Protein AF-A0A2A4TBT4-F1 (afdb_monomer_lite)

Structure (mmCIF, N/CA/C/O backbone):
data_AF-A0A2A4TBT4-F1
#
_entry.id   AF-A0A2A4TBT4-F1
#
loop_
_atom_site.group_PDB
_atom_site.id
_atom_site.type_symbol
_atom_site.label_atom_id
_atom_site.label_alt_id
_atom_site.label_comp_id
_atom_site.label_asym_id
_atom_site.label_entity_id
_atom_site.label_seq_id
_atom_site.pdbx_PDB_ins_code
_atom_site.Cartn_x
_atom_site.Cartn_y
_atom_site.Cartn_z
_atom_site.occupancy
_atom_site.B_iso_or_equiv
_atom_site.auth_seq_id
_atom_site.auth_comp_id
_atom_site.auth_asym_id
_atom_site.auth_atom_id
_atom_site.pdbx_PDB_model_num
ATOM 1 N N . MET A 1 1 ? 31.708 13.823 -0.805 1.00 47.06 1 MET A N 1
ATOM 2 C CA . MET A 1 1 ? 30.292 14.167 -1.058 1.00 47.06 1 MET A CA 1
ATOM 3 C C . MET A 1 1 ? 30.051 13.763 -2.499 1.00 47.06 1 MET A C 1
ATOM 5 O O . MET A 1 1 ? 30.718 14.312 -3.355 1.00 47.06 1 MET A O 1
ATOM 9 N N . THR A 1 2 ? 29.400 12.648 -2.788 1.00 43.03 2 THR A N 1
ATOM 10 C CA . THR A 1 2 ? 27.969 12.398 -2.578 1.00 43.03 2 THR A CA 1
ATOM 11 C C . THR A 1 2 ? 27.771 10.935 -2.182 1.00 43.03 2 THR A C 1
ATOM 13 O O . THR A 1 2 ? 28.286 10.043 -2.849 1.00 43.03 2 THR A O 1
ATOM 16 N N . MET A 1 3 ? 27.048 10.690 -1.087 1.00 43.62 3 MET A N 1
ATOM 17 C CA . MET A 1 3 ? 26.460 9.377 -0.834 1.00 43.62 3 MET A CA 1
ATOM 18 C C . MET A 1 3 ? 25.482 9.125 -1.980 1.00 43.62 3 MET A C 1
ATOM 20 O O . MET A 1 3 ? 24.504 9.855 -2.128 1.00 43.62 3 MET A O 1
ATOM 24 N N . GLY A 1 4 ? 25.793 8.158 -2.842 1.00 39.47 4 GLY A N 1
ATOM 25 C CA . GLY A 1 4 ? 24.782 7.591 -3.715 1.00 39.47 4 GLY A CA 1
ATOM 26 C C . GLY A 1 4 ? 23.736 6.990 -2.796 1.00 39.47 4 GLY A C 1
ATOM 27 O O . GLY A 1 4 ? 24.058 6.089 -2.027 1.00 39.47 4 GLY A O 1
ATOM 28 N N . ASN A 1 5 ? 22.526 7.544 -2.811 1.00 41.44 5 ASN A N 1
ATOM 29 C CA . ASN A 1 5 ? 21.376 6.893 -2.211 1.00 41.44 5 ASN A CA 1
ATOM 30 C C . ASN A 1 5 ? 21.239 5.544 -2.917 1.00 41.44 5 ASN A C 1
ATOM 32 O O . ASN A 1 5 ? 20.629 5.462 -3.983 1.00 41.44 5 ASN A O 1
ATOM 36 N N . GLU A 1 6 ? 21.849 4.499 -2.358 1.00 41.72 6 GLU A N 1
ATOM 37 C CA . GLU A 1 6 ? 21.469 3.129 -2.643 1.00 41.72 6 GLU A CA 1
ATOM 38 C C . GLU A 1 6 ? 19.983 3.071 -2.324 1.00 41.72 6 GLU A C 1
ATOM 40 O O . GLU A 1 6 ? 19.571 3.088 -1.163 1.00 41.72 6 GLU A O 1
ATOM 45 N N . ILE A 1 7 ? 19.162 3.110 -3.373 1.00 46.47 7 ILE A N 1
ATOM 46 C CA . ILE A 1 7 ? 17.746 2.815 -3.271 1.00 46.47 7 ILE A CA 1
ATOM 47 C C . ILE A 1 7 ? 17.708 1.352 -2.869 1.00 46.47 7 ILE A C 1
ATOM 49 O O . ILE A 1 7 ? 17.789 0.447 -3.699 1.00 46.47 7 ILE A O 1
ATOM 53 N N . THR A 1 8 ? 17.692 1.135 -1.559 1.00 41.72 8 THR A N 1
ATOM 54 C CA . THR A 1 8 ? 17.573 -0.174 -0.959 1.00 41.72 8 THR A CA 1
ATOM 55 C C . THR A 1 8 ? 16.185 -0.649 -1.355 1.00 41.72 8 THR A C 1
ATOM 57 O O . THR A 1 8 ? 15.183 -0.296 -0.737 1.00 41.72 8 THR A O 1
ATOM 60 N N . THR A 1 9 ? 16.114 -1.389 -2.459 1.00 47.47 9 THR A N 1
ATOM 61 C CA . THR A 1 9 ? 14.931 -2.152 -2.852 1.00 47.47 9 THR A CA 1
ATOM 62 C C . THR A 1 9 ? 14.867 -3.331 -1.888 1.00 47.47 9 THR A C 1
ATOM 64 O O . THR A 1 9 ? 15.202 -4.463 -2.206 1.00 47.47 9 THR A O 1
ATOM 67 N N . ILE A 1 10 ? 14.566 -3.027 -0.633 1.00 55.50 10 ILE A N 1
ATOM 68 C CA . ILE A 1 10 ? 14.061 -3.980 0.341 1.00 55.50 10 ILE A CA 1
ATOM 69 C C . ILE A 1 10 ? 12.598 -4.097 -0.133 1.00 55.50 10 ILE A C 1
ATOM 71 O O . ILE A 1 10 ? 11.942 -3.068 -0.204 1.00 55.50 10 ILE A O 1
ATOM 75 N N . SER A 1 11 ? 11.994 -5.208 -0.534 1.00 55.00 11 SER A N 1
ATOM 76 C CA . SER A 1 11 ? 11.955 -6.505 0.126 1.00 55.00 11 SER A CA 1
ATOM 77 C C . SER A 1 11 ? 11.622 -7.621 -0.857 1.00 55.00 11 SER A C 1
ATOM 79 O O . SER A 1 11 ? 10.830 -7.465 -1.785 1.00 55.00 11 SER A O 1
ATOM 81 N N . THR A 1 12 ? 12.156 -8.794 -0.549 1.00 60.00 12 THR A N 1
ATOM 82 C CA . THR A 1 12 ? 11.652 -10.109 -0.939 1.00 60.00 12 THR A CA 1
ATOM 83 C C . THR A 1 12 ? 10.279 -10.354 -0.307 1.00 60.00 12 THR A C 1
ATOM 85 O O . THR A 1 12 ? 10.175 -11.092 0.661 1.00 60.00 12 THR A O 1
ATOM 88 N N . VAL A 1 13 ? 9.235 -9.727 -0.848 1.00 73.44 13 VAL A N 1
ATOM 89 C CA . VAL A 1 13 ? 7.852 -9.987 -0.433 1.00 73.44 13 VAL A CA 1
ATOM 90 C C . VAL A 1 13 ? 7.399 -11.306 -1.044 1.00 73.44 13 VAL A C 1
ATOM 92 O O . VAL A 1 13 ? 7.411 -11.445 -2.267 1.00 73.44 13 VAL A O 1
ATOM 95 N N . LYS A 1 14 ? 7.067 -12.292 -0.206 1.00 75.81 14 LYS A N 1
ATOM 96 C CA . LYS A 1 14 ? 6.808 -13.675 -0.642 1.00 75.81 14 LYS A CA 1
ATOM 97 C C . LYS A 1 14 ? 5.328 -14.002 -0.824 1.00 75.81 14 LYS A C 1
ATOM 99 O O . LYS A 1 14 ? 5.022 -14.941 -1.556 1.00 75.81 14 LYS A O 1
ATOM 104 N N . ASN A 1 15 ? 4.428 -13.289 -0.144 1.00 86.56 15 ASN A N 1
ATOM 105 C CA . ASN A 1 15 ? 2.992 -13.579 -0.129 1.00 86.56 15 ASN A CA 1
ATOM 106 C C . ASN A 1 15 ? 2.142 -12.347 0.245 1.00 86.56 15 ASN A C 1
ATOM 108 O O . ASN A 1 15 ? 2.678 -11.286 0.573 1.00 86.56 15 ASN A O 1
ATOM 112 N N . ARG A 1 16 ? 0.812 -12.506 0.199 1.00 87.88 16 ARG A N 1
ATOM 113 C CA . ARG A 1 16 ? -0.173 -11.470 0.542 1.00 87.88 16 ARG A CA 1
ATOM 114 C C . ARG A 1 16 ? -0.027 -10.935 1.964 1.00 87.88 16 ARG A C 1
ATOM 116 O O . ARG A 1 16 ? -0.092 -9.726 2.154 1.00 87.88 16 ARG A O 1
ATOM 123 N N . ASP A 1 17 ? 0.174 -11.806 2.949 1.00 89.12 17 ASP A N 1
ATOM 124 C CA . ASP A 1 17 ? 0.267 -11.398 4.358 1.00 89.12 17 ASP A CA 1
ATOM 125 C C . ASP A 1 17 ? 1.441 -10.439 4.581 1.00 89.12 17 ASP A C 1
ATOM 127 O O . ASP A 1 17 ? 1.327 -9.456 5.311 1.00 89.12 17 ASP A O 1
ATOM 131 N N . GLU A 1 18 ? 2.558 -10.677 3.892 1.00 87.12 18 GLU A N 1
ATOM 132 C CA . GLU A 1 18 ? 3.712 -9.784 3.918 1.00 87.12 18 GLU A CA 1
ATOM 133 C C . GLU A 1 18 ? 3.430 -8.455 3.194 1.00 87.12 18 GLU A C 1
ATOM 135 O O . GLU A 1 18 ? 3.869 -7.408 3.667 1.00 87.12 18 GLU A O 1
ATOM 140 N N . ILE A 1 19 ? 2.646 -8.455 2.104 1.00 89.06 19 ILE A N 1
ATOM 141 C CA . ILE A 1 19 ? 2.164 -7.210 1.472 1.00 89.06 19 ILE A CA 1
ATOM 142 C C . ILE A 1 19 ? 1.307 -6.416 2.454 1.00 89.06 19 ILE A C 1
ATOM 144 O O . ILE A 1 19 ? 1.539 -5.221 2.628 1.00 89.06 19 ILE A O 1
ATOM 148 N N . SER A 1 20 ? 0.332 -7.079 3.080 1.00 88.25 20 SER A N 1
ATOM 149 C CA . SER A 1 20 ? -0.595 -6.464 4.027 1.00 88.25 20 SER A CA 1
ATOM 150 C C . SER A 1 20 ? 0.163 -5.831 5.189 1.00 88.25 20 SER A C 1
ATOM 152 O O . SER A 1 20 ? 0.039 -4.630 5.431 1.00 88.25 20 SER A O 1
ATOM 154 N N . PHE A 1 21 ? 1.063 -6.592 5.817 1.00 89.00 21 PHE A N 1
ATOM 155 C CA . PHE A 1 21 ? 1.909 -6.099 6.898 1.00 89.00 21 PHE A CA 1
ATOM 156 C C . PHE A 1 21 ? 2.729 -4.867 6.493 1.00 89.00 21 PHE A C 1
ATOM 158 O O . PHE A 1 21 ? 2.770 -3.880 7.226 1.00 89.00 21 PHE A O 1
ATOM 165 N N . GLU A 1 22 ? 3.373 -4.897 5.326 1.00 86.88 22 GLU A N 1
ATOM 166 C CA . GLU A 1 22 ? 4.226 -3.801 4.862 1.00 86.88 22 GLU A CA 1
ATOM 167 C C . GLU A 1 22 ? 3.437 -2.552 4.461 1.00 86.88 22 GLU A C 1
ATOM 169 O O . GLU A 1 22 ? 3.850 -1.439 4.795 1.00 86.88 22 GLU A O 1
ATOM 174 N N . ALA A 1 23 ? 2.297 -2.715 3.787 1.00 85.88 23 ALA A N 1
ATOM 175 C CA . ALA A 1 23 ? 1.419 -1.606 3.432 1.00 85.88 23 ALA A CA 1
ATOM 176 C C . ALA A 1 23 ? 0.839 -0.944 4.690 1.00 85.88 23 ALA A C 1
ATOM 178 O O . ALA A 1 23 ? 0.968 0.270 4.852 1.00 85.88 23 ALA A O 1
ATOM 179 N N . ILE A 1 24 ? 0.288 -1.740 5.615 1.00 86.31 24 ILE A N 1
ATOM 180 C CA . ILE A 1 24 ? -0.262 -1.254 6.887 1.00 86.31 24 ILE A CA 1
ATOM 181 C C . ILE A 1 24 ? 0.823 -0.554 7.699 1.00 86.31 24 ILE A C 1
ATOM 183 O O . ILE A 1 24 ? 0.617 0.561 8.159 1.00 86.31 24 ILE A O 1
ATOM 187 N N . LYS A 1 25 ? 2.007 -1.156 7.844 1.00 86.38 25 LYS A N 1
ATOM 188 C CA . LYS A 1 25 ? 3.116 -0.531 8.573 1.00 86.38 25 LYS A CA 1
ATOM 189 C C . LYS A 1 25 ? 3.475 0.835 7.995 1.00 86.38 25 LYS A C 1
ATOM 191 O O . LYS A 1 25 ? 3.687 1.775 8.754 1.00 86.38 25 LYS A O 1
ATOM 196 N N . LYS A 1 26 ? 3.518 0.959 6.663 1.00 84.75 26 LYS A N 1
ATOM 197 C CA . LYS A 1 26 ? 3.744 2.257 6.023 1.00 84.75 26 LYS A CA 1
ATOM 198 C C . LYS A 1 26 ? 2.640 3.243 6.353 1.00 84.75 26 LYS A C 1
ATOM 200 O O . LYS A 1 26 ? 2.960 4.362 6.709 1.00 84.75 26 LYS A O 1
ATOM 205 N N . LEU A 1 27 ? 1.380 2.841 6.310 1.00 82.12 27 LEU A N 1
ATOM 206 C CA . LEU A 1 27 ? 0.278 3.711 6.714 1.00 82.12 27 LEU A CA 1
ATOM 207 C C . LEU A 1 27 ? 0.423 4.203 8.164 1.00 82.12 27 LEU A C 1
AT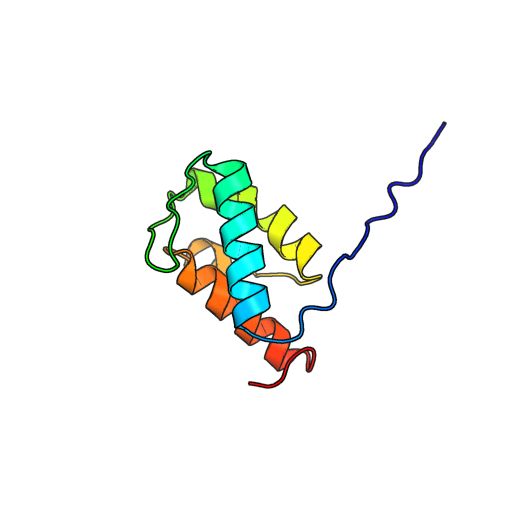OM 209 O O . LEU A 1 27 ? 0.353 5.408 8.384 1.00 82.12 27 LEU A O 1
ATOM 213 N N . LYS A 1 28 ? 0.734 3.312 9.114 1.00 84.06 28 LYS A N 1
ATOM 214 C CA . LYS A 1 28 ? 0.943 3.667 10.533 1.00 84.06 28 LYS A CA 1
ATOM 215 C C . LYS A 1 28 ? 2.078 4.674 10.730 1.00 84.06 28 LYS A C 1
ATOM 217 O O . LYS A 1 28 ? 1.927 5.641 11.472 1.00 84.06 28 LYS A O 1
ATOM 222 N N . ASP A 1 29 ? 3.192 4.490 10.013 1.00 82.19 29 ASP A N 1
ATOM 223 C CA . ASP A 1 2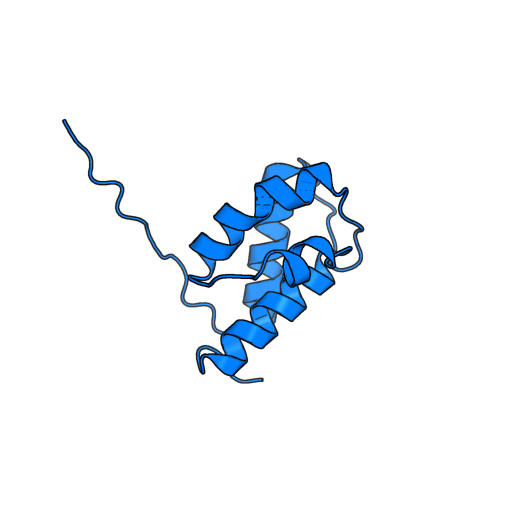9 ? 4.334 5.417 10.053 1.00 82.19 29 ASP A CA 1
ATOM 224 C C . ASP A 1 29 ? 3.942 6.849 9.616 1.00 82.19 29 ASP A C 1
ATOM 226 O O . ASP A 1 29 ? 4.580 7.814 10.040 1.00 82.19 29 ASP A O 1
ATOM 230 N N . PHE A 1 30 ? 2.923 7.000 8.761 1.00 75.88 30 PHE A N 1
ATOM 231 C CA . PHE A 1 30 ? 2.486 8.290 8.214 1.00 75.88 30 PHE A CA 1
ATOM 232 C C . PHE A 1 30 ? 1.356 8.949 9.010 1.00 75.88 30 PHE A C 1
ATOM 234 O O . PHE A 1 30 ? 1.386 10.164 9.197 1.00 75.88 30 PHE A O 1
ATOM 241 N N . THR A 1 31 ? 0.368 8.179 9.466 1.00 73.56 31 THR A N 1
ATOM 242 C CA . THR A 1 31 ? -0.815 8.710 10.166 1.00 73.56 31 THR A CA 1
ATOM 243 C C . THR A 1 31 ? -0.608 8.850 11.676 1.00 73.56 31 THR A C 1
ATOM 245 O O . THR A 1 31 ? -1.429 9.480 12.339 1.00 73.56 31 THR A O 1
ATOM 248 N N . LEU A 1 32 ? 0.475 8.280 12.232 1.00 73.00 32 LEU A N 1
ATOM 249 C CA . LEU A 1 32 ? 0.696 8.121 13.681 1.00 73.00 32 LEU A CA 1
ATOM 250 C C . LEU A 1 32 ? -0.427 7.331 14.383 1.00 73.00 32 LEU A C 1
ATOM 252 O O . LEU A 1 32 ? -0.561 7.407 15.605 1.00 73.00 32 LEU A O 1
ATOM 256 N N . ASP A 1 33 ? -1.227 6.589 13.616 1.00 76.88 33 ASP A N 1
ATOM 257 C CA . ASP A 1 33 ? -2.311 5.754 14.116 1.00 76.88 33 ASP A CA 1
ATOM 258 C C . ASP A 1 33 ? -1.851 4.294 14.157 1.00 76.88 33 ASP A C 1
ATOM 260 O O . ASP A 1 33 ? -1.616 3.665 13.123 1.00 76.88 33 ASP A O 1
ATOM 264 N N . ASP A 1 34 ? -1.709 3.756 15.367 1.00 76.50 34 ASP A N 1
ATOM 265 C CA . ASP A 1 34 ? -1.269 2.380 15.588 1.00 76.50 34 ASP A CA 1
ATOM 266 C C . ASP A 1 34 ? -2.369 1.339 15.305 1.00 76.50 34 ASP A C 1
ATOM 268 O O . ASP A 1 34 ? -2.051 0.150 15.184 1.00 76.50 34 ASP A O 1
ATOM 272 N N . ASP A 1 35 ? -3.627 1.754 15.117 1.00 81.50 35 ASP A N 1
ATOM 273 C CA . ASP A 1 35 ? -4.807 0.884 15.000 1.00 81.50 35 ASP A CA 1
ATOM 274 C C . ASP A 1 35 ? -5.373 0.798 13.566 1.00 81.50 35 ASP A C 1
ATOM 276 O O . ASP A 1 35 ? -6.539 0.463 13.350 1.00 81.50 35 ASP A O 1
ATOM 280 N N . ILE A 1 36 ? -4.534 1.029 12.551 1.00 83.44 36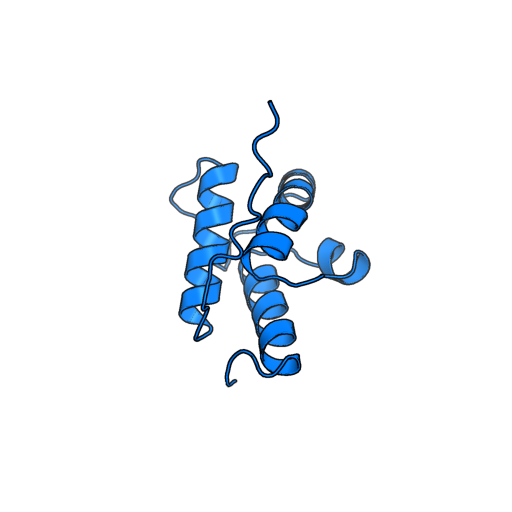 ILE A N 1
ATOM 281 C CA . ILE A 1 36 ? -4.922 0.839 11.144 1.00 83.44 36 ILE A CA 1
ATOM 282 C C . ILE A 1 36 ? -5.138 -0.643 10.802 1.00 83.44 36 ILE A C 1
ATOM 284 O O . ILE A 1 36 ? -4.230 -1.468 10.960 1.00 83.44 36 ILE A O 1
ATOM 288 N N . ASP A 1 37 ? -6.314 -0.934 10.244 1.00 87.31 37 ASP A N 1
ATOM 289 C CA . ASP A 1 37 ? -6.738 -2.219 9.683 1.00 87.31 37 ASP A CA 1
ATOM 290 C C . ASP A 1 37 ? -6.942 -2.111 8.155 1.00 87.31 37 ASP A C 1
ATOM 292 O O . ASP A 1 37 ? -7.048 -1.011 7.608 1.00 87.31 37 ASP A O 1
ATOM 296 N N . GLU A 1 38 ? -7.033 -3.239 7.436 1.00 86.06 38 GLU A N 1
ATOM 297 C CA . GLU A 1 38 ? -7.331 -3.239 5.992 1.00 86.06 38 GLU A CA 1
ATOM 298 C C . GLU A 1 38 ? -8.665 -2.531 5.663 1.00 86.06 38 GLU A C 1
ATOM 300 O O . GLU A 1 38 ? -8.817 -1.952 4.587 1.00 86.06 38 GLU A O 1
ATOM 305 N N . SER A 1 39 ? -9.630 -2.535 6.585 1.00 87.62 39 SER A N 1
ATOM 306 C CA . SER A 1 39 ? -10.927 -1.868 6.411 1.00 87.62 39 SER A CA 1
ATOM 307 C C . SER A 1 39 ? -10.905 -0.347 6.628 1.00 87.62 39 SER A C 1
ATOM 309 O O . SER A 1 39 ? -11.895 0.321 6.313 1.00 87.62 39 SER A O 1
ATOM 311 N N . THR A 1 40 ? -9.802 0.217 7.133 1.00 86.38 40 THR A N 1
ATOM 312 C CA . THR A 1 40 ? -9.681 1.654 7.402 1.00 86.38 40 THR A CA 1
ATOM 313 C C . THR A 1 40 ? -9.796 2.460 6.106 1.00 86.38 40 THR A C 1
ATOM 315 O O . THR A 1 40 ? -9.088 2.202 5.128 1.00 86.38 40 THR A O 1
ATOM 318 N N . LEU A 1 41 ? -10.700 3.446 6.105 1.00 85.31 41 LEU A N 1
ATOM 319 C CA . LEU A 1 41 ? -10.838 4.425 5.027 1.00 85.31 41 LEU A CA 1
ATOM 320 C C . LEU A 1 41 ? -9.676 5.416 5.070 1.00 85.31 41 LEU A C 1
ATOM 322 O O . LEU A 1 41 ? -9.305 5.884 6.142 1.00 85.31 41 LEU A O 1
ATOM 326 N N . ILE A 1 42 ? -9.142 5.757 3.901 1.00 79.88 42 ILE A N 1
ATOM 327 C CA . ILE A 1 42 ? -7.999 6.660 3.767 1.00 79.88 42 ILE A CA 1
ATOM 328 C C . ILE A 1 42 ? -8.492 7.993 3.215 1.00 79.88 42 ILE A C 1
ATOM 330 O O . ILE A 1 42 ? -9.168 8.037 2.182 1.00 79.88 42 ILE A O 1
ATOM 334 N N . GLU A 1 43 ? -8.145 9.094 3.877 1.00 77.69 43 GLU A N 1
ATOM 335 C CA . GLU A 1 43 ? -8.443 10.419 3.345 1.00 77.69 43 GLU A CA 1
ATOM 336 C C . GLU A 1 43 ? -7.598 10.703 2.089 1.00 77.69 43 GLU A C 1
ATOM 338 O O . GLU A 1 43 ? -6.407 10.395 2.016 1.00 77.69 43 GLU A O 1
ATOM 343 N N . SER A 1 44 ? -8.201 11.333 1.076 1.00 67.75 44 SER A N 1
ATOM 344 C CA . SER A 1 44 ? -7.571 11.536 -0.241 1.00 67.75 44 SER A CA 1
ATOM 345 C C . SER A 1 44 ? -6.284 12.375 -0.205 1.00 67.75 44 SER A C 1
ATOM 347 O O . SER A 1 44 ? -5.464 12.288 -1.116 1.00 67.75 44 SER A O 1
ATOM 349 N N . ILE A 1 45 ? -6.085 13.196 0.830 1.00 65.31 45 ILE A N 1
ATOM 350 C CA . ILE A 1 45 ? -4.842 13.958 1.025 1.00 65.31 45 ILE A CA 1
ATOM 351 C C . ILE A 1 45 ? -3.716 13.050 1.530 1.00 65.31 45 ILE A C 1
ATOM 353 O O . ILE A 1 45 ? -2.580 13.168 1.067 1.00 65.31 45 ILE A O 1
ATOM 357 N N . GLU A 1 46 ? -4.026 12.121 2.431 1.00 68.94 46 GLU A N 1
ATOM 358 C CA . GLU A 1 46 ? -3.045 11.207 3.016 1.00 68.94 46 GLU A CA 1
ATOM 359 C C . GLU A 1 46 ? -2.577 10.182 1.975 1.00 68.94 46 GLU A C 1
ATOM 361 O O . GLU A 1 46 ? -1.371 9.962 1.815 1.00 68.94 46 GLU A O 1
ATOM 366 N N . ILE A 1 47 ? -3.504 9.653 1.163 1.00 71.75 47 ILE A N 1
ATOM 367 C CA . ILE A 1 47 ? -3.200 8.625 0.157 1.00 71.75 47 ILE A CA 1
ATOM 368 C C . ILE A 1 47 ? -2.213 9.100 -0.916 1.00 71.75 47 ILE A C 1
ATOM 370 O O . ILE A 1 47 ? -1.382 8.324 -1.381 1.00 71.75 47 ILE A O 1
ATOM 374 N N . MET A 1 48 ? -2.227 10.379 -1.302 1.00 74.12 48 MET A N 1
ATOM 375 C CA . MET A 1 48 ? -1.306 10.876 -2.333 1.00 74.12 48 MET A CA 1
ATOM 376 C C . MET A 1 48 ? 0.160 10.840 -1.892 1.00 74.12 48 MET A C 1
ATOM 378 O O . MET A 1 48 ? 1.043 10.615 -2.718 1.00 74.12 48 MET A O 1
ATOM 382 N N . THR A 1 49 ? 0.428 11.018 -0.598 1.00 80.69 49 THR A N 1
ATOM 383 C CA . THR A 1 49 ? 1.802 11.016 -0.068 1.00 80.69 49 THR A CA 1
ATOM 384 C C . THR A 1 49 ? 2.360 9.606 0.141 1.00 80.69 49 THR A C 1
ATOM 386 O O . THR A 1 49 ? 3.575 9.416 0.183 1.00 80.69 49 THR A O 1
ATOM 389 N N . LEU A 1 50 ? 1.481 8.602 0.200 1.00 81.44 50 LEU A N 1
ATOM 390 C CA . LEU A 1 50 ? 1.823 7.198 0.427 1.00 81.44 50 LEU A CA 1
ATOM 391 C C . LEU A 1 50 ? 2.250 6.454 -0.839 1.00 81.44 50 LEU A C 1
ATOM 393 O O . LEU A 1 50 ? 2.935 5.431 -0.746 1.00 81.44 50 LEU A O 1
ATOM 397 N N . ARG A 1 51 ? 1.884 6.969 -2.016 1.00 87.31 51 ARG A N 1
ATOM 398 C CA . ARG A 1 51 ? 2.124 6.296 -3.293 1.00 87.31 51 ARG A CA 1
ATOM 399 C C . ARG A 1 51 ? 3.593 6.005 -3.544 1.00 87.31 51 ARG A C 1
ATOM 401 O O . ARG A 1 51 ? 3.964 4.849 -3.703 1.00 87.31 51 ARG A O 1
ATOM 408 N N . GLU A 1 52 ? 4.427 7.041 -3.565 1.00 87.69 52 GLU A N 1
ATOM 409 C CA . GLU A 1 52 ? 5.851 6.900 -3.877 1.00 87.69 52 GLU A CA 1
ATOM 410 C C . GLU A 1 52 ? 6.567 5.946 -2.894 1.00 87.69 52 GLU A C 1
ATOM 412 O O . GLU A 1 52 ? 7.273 5.043 -3.355 1.00 87.69 52 GLU A O 1
ATOM 417 N N . PRO A 1 53 ? 6.378 6.052 -1.560 1.00 86.19 53 PRO A N 1
ATOM 418 C CA . PRO A 1 53 ? 6.924 5.084 -0.610 1.00 86.19 53 PRO A CA 1
ATOM 419 C C . PRO A 1 53 ? 6.509 3.636 -0.885 1.00 86.19 53 PRO A C 1
ATOM 421 O O . PRO A 1 53 ? 7.350 2.740 -0.790 1.00 86.19 53 PRO A O 1
ATOM 424 N N . ILE A 1 54 ? 5.236 3.401 -1.214 1.00 87.38 54 ILE A N 1
ATOM 425 C CA . ILE A 1 54 ? 4.690 2.068 -1.491 1.00 87.38 54 ILE A CA 1
ATOM 426 C C . ILE A 1 54 ? 5.250 1.527 -2.810 1.00 87.38 54 ILE A C 1
ATOM 428 O O . ILE A 1 54 ? 5.833 0.443 -2.836 1.00 87.38 54 ILE A O 1
ATOM 432 N N . GLU A 1 55 ? 5.164 2.300 -3.890 1.00 89.06 55 GLU A N 1
ATOM 433 C CA . GLU A 1 55 ? 5.718 1.953 -5.202 1.00 89.06 55 GLU A CA 1
ATOM 434 C C . GLU A 1 55 ? 7.205 1.598 -5.106 1.00 89.06 55 GLU A C 1
ATOM 436 O O . GLU A 1 55 ? 7.639 0.554 -5.597 1.00 89.06 55 GLU A O 1
ATOM 441 N N . LYS A 1 56 ? 7.983 2.406 -4.380 1.00 86.88 56 LYS A N 1
ATOM 442 C CA . LYS A 1 56 ? 9.410 2.169 -4.147 1.00 86.88 56 LYS A CA 1
ATOM 443 C C . LYS A 1 56 ? 9.673 0.930 -3.291 1.00 86.88 56 LYS A C 1
ATOM 445 O O . LYS A 1 56 ? 10.599 0.179 -3.592 1.00 86.88 56 LYS A O 1
ATOM 450 N N . ARG A 1 57 ? 8.878 0.704 -2.238 1.00 83.94 57 ARG A N 1
ATOM 451 C CA . ARG A 1 57 ? 8.996 -0.461 -1.339 1.00 83.94 57 ARG A CA 1
ATOM 452 C C . ARG A 1 57 ? 8.790 -1.768 -2.093 1.00 83.94 57 ARG A C 1
ATOM 454 O O . ARG A 1 57 ? 9.566 -2.706 -1.929 1.00 83.94 57 ARG A O 1
ATOM 461 N N . PHE A 1 58 ? 7.755 -1.829 -2.920 1.00 83.75 58 PHE A N 1
ATOM 462 C CA . PHE A 1 58 ? 7.425 -3.039 -3.663 1.00 83.75 58 PHE A CA 1
ATOM 463 C C . PHE A 1 58 ? 8.093 -3.084 -5.042 1.00 83.75 58 PHE A C 1
ATOM 465 O O . PHE A 1 58 ? 8.063 -4.125 -5.695 1.00 83.75 58 PHE A O 1
ATOM 472 N N . GLY A 1 59 ? 8.752 -2.013 -5.487 1.00 85.81 59 GLY A N 1
ATOM 473 C CA . GLY A 1 59 ? 9.353 -1.931 -6.819 1.00 85.81 59 GLY A CA 1
ATOM 474 C C . GLY A 1 59 ? 8.298 -2.083 -7.914 1.00 85.81 59 GLY A C 1
ATOM 475 O O . GLY A 1 59 ? 8.452 -2.916 -8.805 1.00 85.81 59 GLY A O 1
ATOM 476 N N . LEU A 1 60 ? 7.191 -1.354 -7.790 1.00 86.94 60 LEU A N 1
ATOM 477 C CA . LEU A 1 60 ? 6.059 -1.381 -8.714 1.00 86.94 60 LEU A CA 1
ATOM 478 C C . LEU A 1 60 ? 5.644 0.037 -9.103 1.00 86.94 60 LEU A C 1
ATOM 480 O O . LEU A 1 60 ? 6.106 1.008 -8.516 1.00 86.94 60 LEU A O 1
ATOM 484 N N . PHE A 1 61 ? 4.760 0.141 -10.090 1.00 88.88 61 PHE A N 1
ATOM 485 C CA . PHE A 1 61 ? 4.162 1.398 -10.523 1.00 88.88 61 PHE A CA 1
ATOM 486 C C . PHE A 1 61 ? 2.646 1.221 -10.591 1.00 88.88 61 PHE A C 1
ATOM 488 O O . PHE A 1 61 ? 2.171 0.293 -11.250 1.00 88.88 61 PHE A O 1
ATOM 495 N N . ILE A 1 62 ? 1.898 2.084 -9.906 1.00 88.00 62 ILE A N 1
ATOM 496 C CA . ILE A 1 62 ? 0.432 2.096 -9.902 1.00 88.00 62 ILE A CA 1
ATOM 497 C C . ILE A 1 62 ? -0.001 3.282 -10.753 1.00 88.00 62 ILE A C 1
ATOM 499 O O . ILE A 1 62 ? 0.570 4.360 -10.644 1.00 88.00 62 ILE A O 1
ATOM 503 N N . MET A 1 63 ? -0.972 3.104 -11.646 1.00 89.81 63 MET A N 1
ATOM 504 C CA . MET A 1 63 ? -1.455 4.211 -12.479 1.00 89.81 63 MET A CA 1
ATOM 505 C C . MET A 1 63 ? -2.287 5.205 -11.649 1.00 89.81 63 MET A C 1
ATOM 507 O O . MET A 1 63 ? -2.849 4.833 -10.621 1.00 89.81 63 MET A O 1
ATOM 511 N N . ASN A 1 64 ? -2.341 6.478 -12.067 1.00 88.56 64 ASN A N 1
ATOM 512 C CA . ASN A 1 64 ? -3.040 7.530 -11.310 1.00 88.56 64 ASN A CA 1
ATOM 513 C C . ASN A 1 64 ? -4.530 7.231 -11.131 1.00 88.56 64 ASN A C 1
ATOM 515 O O . ASN A 1 64 ? -5.038 7.382 -10.032 1.00 88.56 64 ASN A O 1
ATOM 519 N N . ASP A 1 65 ? -5.196 6.796 -12.197 1.00 89.38 65 ASP A N 1
ATOM 520 C CA . ASP A 1 65 ? -6.608 6.414 -12.197 1.00 89.38 65 ASP A CA 1
ATOM 521 C C . ASP A 1 65 ? -6.882 5.290 -11.192 1.00 89.38 65 ASP A C 1
ATOM 523 O O . ASP A 1 65 ? -7.790 5.394 -10.376 1.00 89.38 65 ASP A O 1
ATOM 527 N N . VAL A 1 66 ? -6.028 4.264 -11.174 1.00 89.62 66 VAL A N 1
ATOM 528 C CA . VAL A 1 66 ? -6.121 3.177 -10.193 1.00 89.62 66 VAL A CA 1
ATOM 529 C C . VAL A 1 66 ? -5.894 3.691 -8.774 1.00 89.62 66 VAL A C 1
ATOM 531 O O . VAL A 1 66 ? -6.604 3.270 -7.871 1.00 89.62 66 VAL A O 1
ATOM 534 N N . TRP A 1 67 ? -4.911 4.574 -8.566 1.00 89.38 67 TRP A N 1
ATOM 535 C CA . TRP A 1 67 ? -4.562 5.104 -7.243 1.00 89.38 67 TRP A CA 1
ATOM 536 C C . TRP A 1 67 ? -5.654 6.005 -6.657 1.00 89.38 67 TRP A C 1
ATOM 538 O O . TRP A 1 67 ? -5.956 5.912 -5.471 1.00 89.38 67 TRP A O 1
ATOM 548 N N . GLU A 1 68 ? -6.248 6.867 -7.484 1.00 87.06 68 GLU A N 1
ATOM 549 C CA . GLU A 1 68 ? -7.333 7.776 -7.095 1.00 87.06 68 GLU A CA 1
ATOM 550 C C . GLU A 1 68 ? -8.629 7.028 -6.742 1.00 87.06 68 GLU A C 1
ATOM 552 O O . GLU A 1 68 ? -9.425 7.523 -5.942 1.00 87.06 68 GLU A O 1
ATOM 557 N N . ASP A 1 69 ? -8.815 5.819 -7.278 1.00 88.50 69 ASP A N 1
ATOM 558 C CA . ASP A 1 69 ? -9.957 4.953 -6.977 1.00 88.50 69 ASP A CA 1
ATOM 559 C C . ASP A 1 69 ? -9.809 4.159 -5.661 1.00 88.50 69 ASP A C 1
ATOM 561 O O . ASP A 1 69 ? -10.794 3.580 -5.185 1.00 88.50 69 ASP A O 1
ATOM 565 N N . LEU A 1 70 ? -8.618 4.128 -5.045 1.00 89.44 70 LEU A N 1
ATOM 566 C CA . LEU A 1 70 ? -8.373 3.404 -3.790 1.00 89.44 70 LEU A CA 1
ATOM 567 C C . LEU A 1 70 ? -8.964 4.170 -2.603 1.00 89.44 70 LEU A C 1
ATOM 569 O O . LEU A 1 70 ? -8.669 5.346 -2.394 1.00 89.44 70 LEU A O 1
ATOM 573 N N . LYS A 1 71 ? -9.784 3.492 -1.793 1.00 88.94 71 LYS A N 1
ATOM 574 C CA . LYS A 1 71 ? -10.490 4.117 -0.658 1.00 88.94 71 LYS A CA 1
ATOM 575 C C . LYS A 1 71 ? -10.080 3.546 0.682 1.00 88.94 71 LYS A C 1
ATOM 577 O O . LYS A 1 71 ? -10.235 4.215 1.700 1.00 88.94 71 LYS A O 1
ATOM 582 N N . THR A 1 72 ? -9.595 2.313 0.686 1.00 90.69 72 THR A N 1
ATOM 583 C CA . THR A 1 72 ? -9.224 1.582 1.892 1.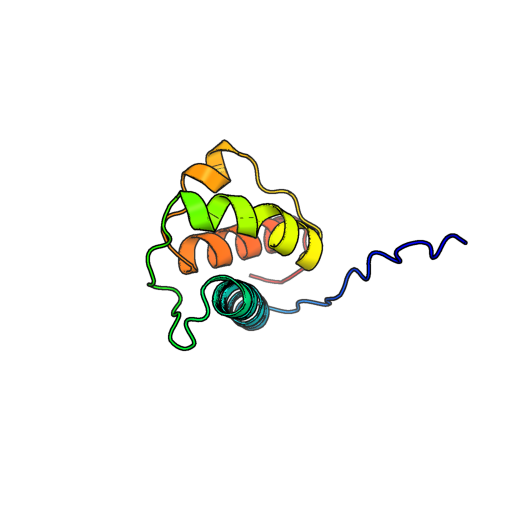00 90.69 72 THR A CA 1
ATOM 584 C C 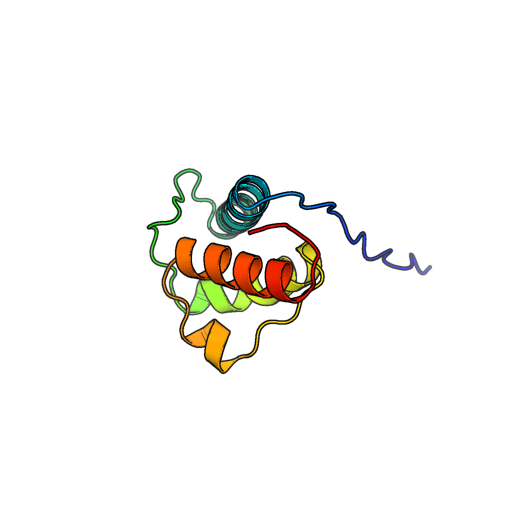. THR A 1 72 ? -7.802 1.058 1.807 1.00 90.69 72 THR A C 1
ATOM 586 O O . THR A 1 72 ? -7.221 0.910 0.728 1.00 90.69 72 THR A O 1
ATOM 589 N N . VAL A 1 73 ? -7.247 0.717 2.964 1.00 89.25 73 VAL A N 1
ATOM 590 C CA . VAL A 1 73 ? -5.954 0.032 3.048 1.00 89.25 73 VAL A CA 1
ATOM 591 C C . VAL A 1 73 ? -5.997 -1.313 2.321 1.00 89.25 73 VAL A C 1
ATOM 593 O O . VAL A 1 73 ? -5.062 -1.663 1.603 1.00 89.25 73 VAL A O 1
ATOM 596 N N . GLY A 1 74 ? -7.113 -2.034 2.421 1.00 91.62 74 GLY A N 1
ATOM 597 C CA . GLY A 1 74 ? -7.357 -3.272 1.693 1.00 91.62 74 GLY A CA 1
ATOM 598 C C . GLY A 1 74 ? -7.317 -3.081 0.176 1.00 91.62 74 GLY A C 1
ATOM 599 O O . GLY A 1 74 ? -6.761 -3.925 -0.524 1.00 91.62 74 GLY A O 1
ATOM 600 N N . ASP A 1 75 ? -7.820 -1.962 -0.357 1.00 92.38 75 ASP A N 1
ATOM 601 C CA . ASP A 1 75 ? -7.716 -1.660 -1.794 1.00 92.38 75 ASP A CA 1
ATOM 602 C C . ASP A 1 75 ? -6.255 -1.513 -2.238 1.00 92.38 75 ASP A C 1
ATOM 604 O O . ASP A 1 75 ? -5.872 -2.035 -3.291 1.00 92.38 75 ASP A O 1
ATOM 608 N N . ILE A 1 76 ? -5.424 -0.860 -1.419 1.00 90.31 76 ILE A N 1
ATOM 609 C CA . ILE A 1 76 ? -3.978 -0.743 -1.650 1.00 90.31 76 ILE A CA 1
ATOM 610 C C . ILE A 1 76 ? -3.334 -2.132 -1.658 1.00 90.31 76 ILE A C 1
ATOM 612 O O . ILE A 1 76 ? -2.658 -2.488 -2.626 1.00 90.31 76 ILE A O 1
ATOM 616 N N . VAL A 1 77 ? -3.574 -2.936 -0.616 1.00 92.06 77 VAL A N 1
ATOM 617 C CA . VAL A 1 77 ? -3.021 -4.295 -0.477 1.00 92.06 77 VAL A CA 1
ATOM 618 C C . VAL A 1 77 ? -3.407 -5.163 -1.672 1.00 92.06 77 VAL A C 1
ATOM 620 O O . VAL A 1 77 ? -2.537 -5.748 -2.318 1.00 92.06 77 VAL A O 1
ATOM 623 N N . ASN A 1 78 ? -4.692 -5.183 -2.028 1.00 93.06 78 ASN A N 1
ATOM 624 C CA . ASN A 1 78 ? -5.212 -5.967 -3.145 1.00 93.06 78 ASN A CA 1
ATOM 625 C C . ASN A 1 78 ? -4.644 -5.494 -4.494 1.00 93.06 78 ASN A C 1
ATOM 627 O O . ASN A 1 78 ? -4.415 -6.303 -5.394 1.00 93.06 78 ASN A O 1
ATOM 631 N N . THR A 1 79 ? -4.415 -4.191 -4.665 1.00 92.69 79 THR A N 1
ATOM 632 C CA . THR A 1 79 ? -3.813 -3.638 -5.887 1.00 92.69 79 THR A CA 1
ATOM 633 C C . THR A 1 79 ? -2.350 -4.049 -6.016 1.00 92.69 79 THR A C 1
ATOM 635 O O . THR A 1 79 ? -1.938 -4.523 -7.078 1.00 92.69 79 THR A O 1
ATOM 638 N N . ILE A 1 80 ? -1.575 -3.938 -4.934 1.00 91.31 80 ILE A N 1
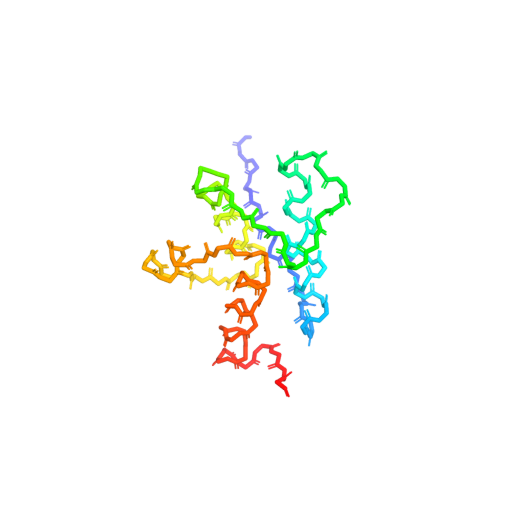ATOM 639 C CA . ILE A 1 80 ? -0.177 -4.383 -4.891 1.00 91.31 80 ILE A CA 1
ATOM 640 C C . ILE A 1 80 ? -0.093 -5.881 -5.183 1.00 91.31 80 ILE A C 1
ATOM 642 O O . ILE A 1 80 ? 0.691 -6.291 -6.037 1.00 91.31 80 ILE A O 1
ATOM 646 N N . GLU A 1 81 ? -0.926 -6.691 -4.529 1.00 91.69 81 GLU A N 1
ATOM 647 C CA . GLU A 1 81 ? -0.994 -8.138 -4.736 1.00 91.69 81 GLU A CA 1
ATOM 648 C C . GLU A 1 81 ? -1.265 -8.484 -6.201 1.00 91.69 81 GLU A C 1
ATOM 650 O O . GLU A 1 81 ? -0.490 -9.225 -6.807 1.00 91.69 81 GLU A O 1
ATOM 655 N N . LYS A 1 82 ? -2.295 -7.888 -6.814 1.00 91.56 82 LYS A N 1
ATOM 656 C CA . LYS A 1 82 ? -2.619 -8.107 -8.233 1.00 91.56 82 LYS A CA 1
ATOM 657 C C . LYS A 1 82 ? -1.442 -7.782 -9.151 1.00 91.56 82 LYS A C 1
ATOM 659 O O . LYS A 1 82 ? -1.153 -8.549 -10.068 1.00 91.56 82 LYS A O 1
ATOM 664 N N . ILE A 1 83 ? -0.749 -6.665 -8.920 1.00 89.94 83 ILE A N 1
ATOM 665 C CA . ILE A 1 83 ? 0.421 -6.281 -9.722 1.00 89.94 83 ILE A CA 1
ATOM 666 C C . ILE A 1 83 ? 1.563 -7.285 -9.520 1.00 89.94 83 ILE A C 1
ATOM 668 O O . ILE A 1 83 ? 2.175 -7.723 -10.493 1.00 89.94 83 ILE A O 1
ATOM 672 N N . MET A 1 84 ? 1.829 -7.685 -8.277 1.00 87.19 84 MET A N 1
ATOM 673 C CA . MET A 1 84 ? 2.893 -8.627 -7.927 1.00 87.19 84 MET A CA 1
ATOM 674 C C . MET A 1 84 ? 2.649 -10.028 -8.506 1.00 87.19 84 MET A C 1
ATOM 676 O O . MET A 1 84 ? 3.587 -10.645 -9.016 1.00 87.19 84 MET A O 1
ATOM 680 N N . VAL A 1 85 ? 1.401 -10.506 -8.489 1.00 87.75 85 VAL A N 1
ATOM 681 C CA . VAL A 1 85 ? 0.977 -11.753 -9.146 1.00 87.75 85 VAL A CA 1
ATOM 682 C C . VAL A 1 85 ? 1.171 -11.650 -10.659 1.00 87.75 85 VAL A C 1
ATOM 684 O O . VAL A 1 85 ? 1.807 -12.517 -11.252 1.00 87.75 85 VAL A O 1
ATOM 687 N N . ASN A 1 86 ? 0.710 -10.563 -11.288 1.00 87.44 86 ASN A N 1
ATOM 688 C CA . ASN A 1 86 ? 0.870 -10.349 -12.734 1.00 87.44 86 ASN A CA 1
ATOM 689 C C . ASN A 1 86 ? 2.344 -10.275 -13.171 1.00 87.44 86 ASN A C 1
ATOM 691 O O . ASN A 1 86 ? 2.674 -10.605 -14.309 1.00 87.44 86 ASN A O 1
ATOM 695 N N . GLN A 1 87 ? 3.237 -9.851 -12.274 1.00 84.69 87 GLN A N 1
ATOM 696 C CA . GLN A 1 87 ? 4.685 -9.825 -12.490 1.00 84.69 87 GLN A CA 1
ATOM 697 C C . GLN A 1 87 ? 5.384 -11.158 -12.148 1.00 84.69 87 GLN A C 1
ATOM 699 O O . GLN A 1 87 ? 6.611 -11.220 -12.214 1.00 84.69 87 GLN A O 1
ATOM 704 N N . ASN A 1 88 ? 4.648 -12.217 -11.780 1.00 82.50 88 ASN A N 1
ATOM 705 C CA . ASN A 1 88 ? 5.176 -13.505 -11.302 1.00 82.50 88 ASN A CA 1
ATOM 706 C C . ASN A 1 88 ? 6.129 -13.381 -10.096 1.00 82.50 88 ASN A C 1
ATOM 708 O O . ASN A 1 88 ? 7.075 -14.159 -9.955 1.00 82.50 88 ASN A O 1
ATOM 712 N N . ARG A 1 89 ? 5.913 -12.386 -9.228 1.00 79.19 89 ARG A N 1
ATOM 713 C CA . ARG A 1 89 ? 6.755 -12.139 -8.042 1.00 79.19 89 ARG A CA 1
ATOM 714 C C . ARG A 1 89 ? 6.249 -12.854 -6.794 1.00 79.19 89 ARG A C 1
ATOM 716 O O . ARG A 1 89 ? 7.043 -13.114 -5.896 1.00 79.19 89 ARG A O 1
ATOM 723 N N . ILE A 1 90 ? 4.961 -13.186 -6.765 1.00 76.44 90 ILE A N 1
ATOM 724 C CA . ILE A 1 90 ? 4.304 -14.015 -5.748 1.00 76.44 90 ILE A CA 1
ATOM 725 C C . ILE A 1 90 ? 3.287 -14.943 -6.429 1.00 76.44 90 ILE A C 1
ATOM 727 O O . ILE A 1 90 ? 2.876 -14.682 -7.561 1.00 76.44 90 ILE A O 1
ATOM 731 N N . VAL A 1 91 ? 2.891 -16.020 -5.748 1.00 70.81 91 VAL A N 1
ATOM 732 C CA . VAL A 1 91 ? 1.857 -16.959 -6.216 1.00 70.81 91 VAL A CA 1
ATOM 733 C C . VAL A 1 91 ? 0.523 -16.570 -5.578 1.00 70.81 91 VAL A C 1
ATOM 735 O O . VAL A 1 91 ? 0.494 -16.328 -4.372 1.00 70.81 91 VAL A O 1
ATOM 738 N N . ALA A 1 92 ? -0.527 -16.478 -6.400 1.00 60.22 92 ALA A N 1
ATOM 739 C CA . ALA A 1 92 ? -1.902 -16.197 -5.978 1.00 60.22 92 ALA A CA 1
ATOM 740 C C . ALA A 1 92 ? -2.546 -17.372 -5.229 1.00 60.22 92 ALA A C 1
ATOM 742 O O . ALA A 1 92 ? -2.198 -18.534 -5.551 1.00 60.22 92 ALA A O 1
#

pLDDT: mean 79.39, std 14.33, range [39.47, 93.06]

InterPro domains:
  IPR036736 ACP-like superfamily [G3DSA:1.10.1200.10] (16-90)
  IPR036736 ACP-like superfamily [SSF47336] (25-83)

Secondary structure (DSSP, 8-state):
--------------SHHHHHHHHHHHHHHHH--TT--TT-B--HHHHHHHHHHHHHHHT----HHHHHT--BHHHHHHHHHHHHHHTTSS--

Sequence (92 aa):
MTMGNEITTISTVKNRDEISFEAIKKLKDFTLDDDIDESTLIESIEIMTLREPIEKRFGLFIMNDVWEDLKTVGDIVNTIEKIMVNQNRIVA

Radius of gyration: 13.44 Å; chains: 1; bounding box: 41×31×28 Å

Foldseek 3Di:
DDDPPPLPLDDLDADLVSLLVVLQVLLCVQPVDPPADQADFDDQVSLVVSQVVSCSNLVHHDDPVLSSPDTGSVSVSVRSRVRCVVVVSYPD

Organism: NCBI:txid2024889